Protein AF-X1I2W1-F1 (afdb_monomer_lite)

Sequence (84 aa):
MPEERLIRALALTNLITIFIKSYTGALSAMCGCGVAAGIGASAGVVYLLGGNKEQILGSMYNMVGALAIIIDRCPRGRLRKSEK

Radius of gyration: 15.17 Å; chains: 1; bounding box: 38×19×44 Å

Secondary structure (DSSP, 8-state):
--HHHHHHHHHHHHHHHHHHHHHS-SS-HHHHHHHHHHHHHHHHHHHHTT--HHHHHHHHHHHHHHHHHHHHT-----------

InterPro domains:
  IPR005130 Serine dehydratase-like, alpha subunit [PF03313] (4-66)
  IPR021144 Uncharacterised protein family UPF0597 [PTHR30501] (2-70)

Organism: NCBI:txid412755

Structure (mmCIF, N/CA/C/O backbone):
data_AF-X1I2W1-F1
#
_entry.id   AF-X1I2W1-F1
#
loop_
_atom_site.group_PDB
_atom_site.id
_atom_site.type_symbol
_atom_site.label_atom_id
_atom_site.label_alt_id
_atom_site.label_comp_id
_atom_site.label_asym_id
_atom_site.label_entity_id
_atom_site.label_seq_id
_atom_site.pdbx_PDB_ins_code
_atom_site.Cartn_x
_atom_site.Cartn_y
_atom_site.Cartn_z
_atom_site.occupancy
_atom_site.B_iso_or_equiv
_atom_site.auth_seq_id
_atom_site.auth_comp_id
_atom_site.auth_asym_id
_atom_site.auth_atom_id
_atom_site.pdbx_PDB_model_num
ATOM 1 N N . MET A 1 1 ? -12.898 -7.494 12.654 1.00 57.84 1 MET A N 1
ATOM 2 C CA . MET A 1 1 ? -12.138 -6.415 11.985 1.00 57.84 1 MET A CA 1
ATOM 3 C C . MET A 1 1 ? -13.143 -5.409 11.449 1.00 57.84 1 MET A C 1
ATOM 5 O O . MET A 1 1 ? -14.042 -5.854 10.749 1.00 57.84 1 MET A O 1
ATOM 9 N N . PRO A 1 2 ? -13.071 -4.115 11.803 1.00 78.50 2 PRO A N 1
ATOM 10 C CA . PRO A 1 2 ? -13.984 -3.118 11.253 1.00 78.50 2 PRO A CA 1
ATOM 11 C C . PRO A 1 2 ? -13.723 -2.956 9.752 1.00 78.50 2 PRO A C 1
ATOM 13 O O . PRO A 1 2 ? -12.590 -2.695 9.342 1.00 78.50 2 PRO A O 1
ATOM 16 N N . GLU A 1 3 ? -14.764 -3.132 8.944 1.00 83.19 3 GLU A N 1
ATOM 17 C CA . GLU A 1 3 ? -14.720 -3.093 7.475 1.00 83.19 3 GLU A CA 1
ATOM 18 C C . GLU A 1 3 ? -14.111 -1.780 6.950 1.00 83.19 3 GLU A C 1
ATOM 20 O O . GLU A 1 3 ? -13.297 -1.776 6.030 1.00 83.19 3 GLU A O 1
ATOM 25 N N . GLU A 1 4 ? -14.377 -0.673 7.645 1.00 87.06 4 GLU A N 1
ATOM 26 C CA . GLU A 1 4 ? -13.815 0.650 7.359 1.00 87.06 4 GLU A CA 1
ATOM 27 C C . GLU A 1 4 ? -12.275 0.673 7.372 1.00 87.06 4 GLU A C 1
ATOM 29 O O . GLU A 1 4 ? -11.645 1.331 6.541 1.00 87.06 4 GLU A O 1
ATOM 34 N N . ARG A 1 5 ? -11.637 -0.066 8.292 1.00 86.31 5 ARG A N 1
ATOM 35 C CA . ARG A 1 5 ? -10.169 -0.104 8.392 1.00 86.31 5 ARG A CA 1
ATOM 36 C C . ARG A 1 5 ? -9.560 -0.940 7.265 1.00 86.31 5 ARG A C 1
ATOM 38 O O . ARG A 1 5 ? -8.493 -0.586 6.768 1.00 86.31 5 ARG A O 1
ATOM 45 N N . LEU A 1 6 ? -10.257 -1.992 6.830 1.00 89.12 6 LEU A N 1
ATOM 46 C CA . LEU A 1 6 ? -9.861 -2.809 5.683 1.00 89.12 6 LEU A CA 1
ATOM 47 C C . LEU A 1 6 ? -9.958 -2.022 4.375 1.00 89.12 6 LEU A C 1
ATOM 49 O O . LEU A 1 6 ? -9.007 -2.015 3.597 1.00 89.12 6 LEU A O 1
ATOM 53 N N . ILE A 1 7 ? -11.061 -1.301 4.171 1.00 92.06 7 ILE A N 1
ATOM 54 C CA . ILE A 1 7 ? -11.262 -0.462 2.985 1.00 92.06 7 ILE A CA 1
ATOM 55 C C . ILE A 1 7 ? -10.209 0.653 2.930 1.00 92.06 7 ILE A C 1
ATOM 57 O O . ILE A 1 7 ? -9.614 0.876 1.877 1.00 92.06 7 ILE A O 1
ATOM 61 N N . ARG A 1 8 ? -9.904 1.313 4.060 1.00 90.06 8 ARG A N 1
ATOM 62 C CA . ARG A 1 8 ? -8.822 2.314 4.126 1.00 90.06 8 ARG A CA 1
ATOM 63 C C . ARG A 1 8 ? -7.450 1.721 3.816 1.00 90.06 8 ARG A C 1
ATOM 65 O O . ARG A 1 8 ? -6.697 2.334 3.064 1.00 90.06 8 ARG A O 1
ATOM 72 N N . ALA A 1 9 ? -7.134 0.546 4.362 1.00 92.00 9 ALA A N 1
ATOM 73 C CA . ALA A 1 9 ? -5.874 -0.139 4.078 1.00 92.00 9 ALA A CA 1
ATOM 74 C C . ALA A 1 9 ? -5.744 -0.477 2.585 1.00 92.00 9 ALA A C 1
ATOM 76 O O . ALA A 1 9 ? -4.716 -0.195 1.977 1.00 92.00 9 ALA A O 1
ATOM 77 N N . LEU A 1 10 ? -6.811 -1.006 1.979 1.00 91.56 10 LEU A N 1
ATOM 78 C CA . LEU A 1 10 ? -6.848 -1.365 0.562 1.00 91.56 10 LEU A CA 1
ATOM 79 C C . LEU A 1 10 ? -6.720 -0.134 -0.349 1.00 91.56 10 LEU A C 1
ATOM 81 O O . LEU A 1 10 ? -5.975 -0.156 -1.330 1.00 91.56 10 LEU A O 1
ATOM 85 N N . ALA A 1 11 ? -7.413 0.955 -0.008 1.00 93.06 11 ALA A N 1
ATOM 86 C CA . ALA A 1 11 ? -7.306 2.222 -0.723 1.00 93.06 11 ALA A CA 1
ATOM 87 C C . ALA A 1 11 ? -5.876 2.782 -0.660 1.00 93.06 11 ALA A C 1
ATOM 89 O O . ALA A 1 11 ? -5.344 3.225 -1.677 1.00 93.06 11 ALA A O 1
ATOM 90 N N . LEU A 1 12 ? -5.235 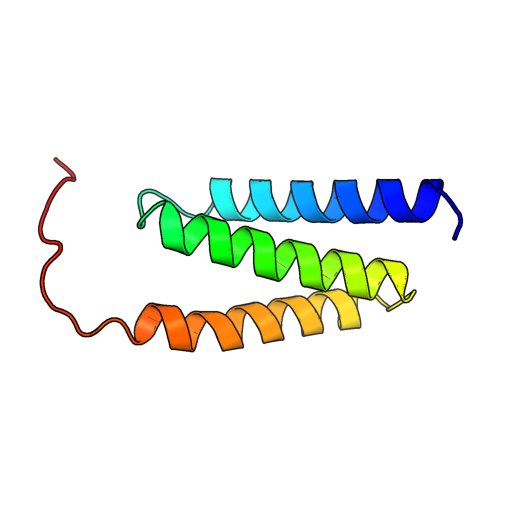2.706 0.511 1.00 91.19 12 LEU A N 1
ATOM 91 C CA . LEU A 1 12 ? -3.848 3.123 0.713 1.00 91.19 12 LEU A CA 1
ATOM 92 C C . LEU A 1 12 ? -2.882 2.282 -0.134 1.00 91.19 12 LEU A C 1
ATOM 94 O O . LEU A 1 12 ? -2.054 2.845 -0.847 1.00 91.19 12 LEU A O 1
ATOM 98 N N . THR A 1 13 ? -3.031 0.955 -0.130 1.00 91.88 13 THR A N 1
ATOM 99 C CA . THR A 1 13 ? -2.251 0.040 -0.976 1.00 91.88 13 THR A CA 1
ATOM 100 C C . THR A 1 13 ? -2.368 0.397 -2.459 1.00 91.88 13 THR A C 1
ATOM 102 O O . THR A 1 13 ? -1.346 0.558 -3.122 1.00 91.88 13 THR A O 1
ATOM 105 N N . ASN A 1 14 ? -3.585 0.601 -2.972 1.00 91.94 14 ASN A N 1
ATOM 106 C CA . ASN A 1 14 ? -3.792 0.973 -4.374 1.00 91.94 14 ASN A CA 1
ATOM 107 C C . ASN A 1 14 ? -3.208 2.350 -4.715 1.00 91.94 14 ASN A C 1
ATOM 109 O O . ASN A 1 14 ? -2.598 2.504 -5.772 1.00 91.94 14 ASN A O 1
ATOM 113 N N . LEU A 1 15 ? -3.337 3.338 -3.823 1.00 91.81 15 LEU A N 1
ATOM 114 C CA . LEU A 1 15 ? -2.715 4.655 -3.992 1.00 91.81 15 LEU A CA 1
ATOM 115 C C . LEU A 1 15 ? -1.193 4.549 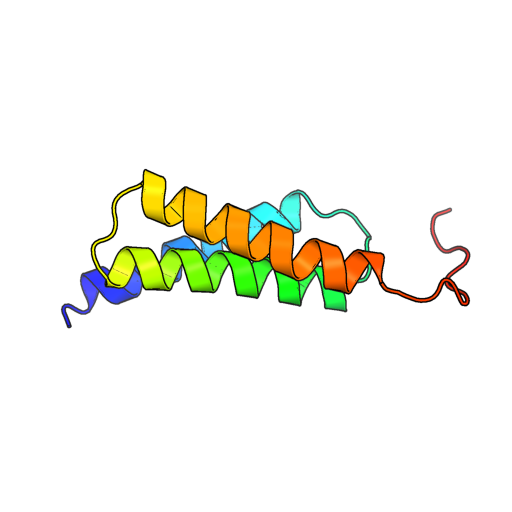-4.123 1.00 91.81 15 LEU A C 1
ATOM 117 O O . LEU A 1 15 ? -0.614 5.165 -5.015 1.00 91.81 15 LEU A O 1
ATOM 121 N N . ILE A 1 16 ? -0.552 3.734 -3.283 1.00 89.94 16 ILE A N 1
ATOM 122 C CA . ILE A 1 16 ? 0.896 3.488 -3.332 1.00 89.94 16 ILE A CA 1
ATOM 123 C C . ILE A 1 16 ? 1.282 2.785 -4.634 1.00 89.94 16 ILE A C 1
ATOM 125 O O . ILE A 1 16 ? 2.252 3.171 -5.282 1.00 89.94 16 ILE A O 1
ATOM 129 N N . THR A 1 17 ? 0.517 1.776 -5.052 1.00 88.75 17 THR A N 1
ATOM 130 C 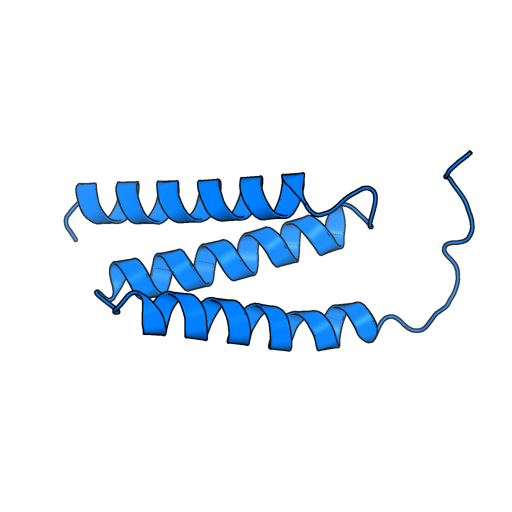CA . THR A 1 17 ? 0.776 1.056 -6.302 1.00 88.75 17 THR A CA 1
ATOM 131 C C . THR A 1 17 ? 0.682 1.985 -7.514 1.00 88.75 17 THR A C 1
ATOM 133 O O . THR A 1 17 ? 1.558 1.952 -8.377 1.00 88.75 17 THR A O 1
ATOM 136 N N . ILE A 1 18 ? -0.336 2.850 -7.565 1.00 88.31 18 ILE A N 1
ATOM 137 C CA . ILE A 1 18 ? -0.491 3.855 -8.625 1.00 88.31 18 ILE A CA 1
ATOM 138 C C . ILE A 1 18 ? 0.647 4.874 -8.563 1.00 88.31 18 ILE A C 1
ATOM 140 O O . ILE A 1 18 ? 1.224 5.188 -9.599 1.00 88.31 18 ILE A O 1
ATOM 144 N N . PHE A 1 19 ? 1.016 5.345 -7.369 1.00 87.50 19 PHE A N 1
ATOM 145 C CA . PHE A 1 19 ? 2.136 6.263 -7.180 1.00 87.50 19 PHE A CA 1
ATOM 146 C C . PHE A 1 19 ? 3.430 5.676 -7.754 1.00 87.50 19 PHE A C 1
ATOM 148 O O . PHE A 1 19 ? 4.059 6.285 -8.610 1.00 87.50 19 PHE A O 1
ATOM 155 N N . ILE A 1 20 ? 3.783 4.445 -7.385 1.00 83.38 20 ILE A N 1
ATOM 156 C CA . ILE A 1 20 ? 4.993 3.781 -7.889 1.00 83.38 20 ILE A CA 1
ATOM 157 C C . ILE A 1 20 ? 4.921 3.583 -9.405 1.00 83.38 20 ILE A C 1
ATOM 159 O O . ILE A 1 20 ? 5.918 3.791 -10.094 1.00 83.38 20 ILE A O 1
ATOM 163 N N . LYS A 1 21 ? 3.750 3.231 -9.945 1.00 79.75 21 LYS A N 1
ATOM 164 C CA . LYS A 1 21 ? 3.545 3.065 -11.389 1.00 79.75 21 LYS A CA 1
ATOM 165 C C . LYS A 1 21 ? 3.676 4.379 -12.164 1.00 79.75 21 LYS A C 1
ATOM 167 O O . LYS A 1 21 ? 4.176 4.363 -13.280 1.00 79.75 21 LYS A O 1
ATOM 172 N N . SER A 1 22 ? 3.270 5.504 -11.578 1.00 82.19 22 SER A N 1
ATOM 173 C CA . SER A 1 22 ? 3.452 6.831 -12.179 1.00 82.19 22 SER A CA 1
ATOM 174 C C . SER A 1 22 ? 4.915 7.288 -12.176 1.00 82.19 22 SER A C 1
ATOM 176 O O . SER A 1 22 ? 5.301 8.069 -13.040 1.00 82.19 22 SER A O 1
ATOM 178 N N . TYR A 1 23 ? 5.732 6.806 -11.233 1.00 76.56 23 TYR A N 1
ATOM 179 C CA . TYR A 1 23 ? 7.165 7.132 -11.143 1.00 76.56 23 TYR A CA 1
ATOM 180 C C . TYR A 1 23 ? 8.077 6.132 -11.869 1.00 76.56 23 TYR A C 1
ATOM 182 O O . TYR A 1 23 ? 9.175 6.485 -12.296 1.00 76.56 23 TYR A O 1
ATOM 190 N N . THR A 1 24 ? 7.641 4.884 -12.023 1.00 69.06 24 THR A N 1
ATOM 191 C CA . THR A 1 24 ? 8.375 3.846 -12.748 1.00 69.06 24 THR A CA 1
ATOM 192 C C . THR A 1 24 ? 8.027 3.988 -14.226 1.00 69.06 24 THR A C 1
ATOM 194 O O . THR A 1 24 ? 6.993 3.495 -14.668 1.00 69.06 24 THR A O 1
ATOM 197 N N . GLY A 1 25 ? 8.863 4.704 -14.986 1.00 59.94 25 GLY A N 1
ATOM 198 C CA . GLY A 1 25 ? 8.793 4.764 -16.455 1.00 59.94 25 GLY A CA 1
ATOM 199 C C . GLY A 1 25 ? 8.926 3.375 -17.106 1.00 59.94 25 GLY A C 1
ATOM 200 O O . GLY A 1 25 ? 8.834 2.367 -16.417 1.00 59.94 25 GLY A O 1
ATOM 201 N N . ALA A 1 26 ? 9.171 3.297 -18.420 1.00 52.38 26 ALA A N 1
ATOM 202 C CA . ALA A 1 26 ? 9.129 2.086 -19.269 1.00 52.38 26 ALA A CA 1
ATOM 203 C C . ALA A 1 26 ? 10.082 0.900 -18.917 1.00 52.38 26 ALA A C 1
ATOM 205 O O . ALA A 1 26 ? 10.434 0.091 -19.777 1.00 52.38 26 ALA A O 1
ATOM 206 N N . LEU A 1 27 ? 10.499 0.747 -17.660 1.00 56.94 27 LEU A N 1
ATOM 207 C CA . LEU A 1 27 ? 11.106 -0.455 -17.105 1.00 56.94 27 LEU A CA 1
ATOM 208 C C . LEU A 1 27 ? 10.123 -1.637 -17.187 1.00 56.94 27 LEU A C 1
ATOM 210 O O . LEU A 1 27 ? 8.911 -1.458 -17.075 1.00 56.94 27 LEU A O 1
ATOM 214 N N . SER A 1 28 ? 10.653 -2.850 -17.386 1.00 58.09 28 SER A N 1
ATOM 215 C CA . SER A 1 28 ? 9.892 -4.099 -17.569 1.00 58.09 28 SER A CA 1
ATOM 216 C C . SER A 1 28 ? 8.612 -4.151 -16.719 1.00 58.09 28 SER A C 1
ATOM 218 O O . SER A 1 28 ? 8.669 -4.271 -15.496 1.00 58.09 28 SER A O 1
ATOM 220 N N . ALA A 1 29 ? 7.447 -4.091 -17.376 1.00 58.75 29 ALA A N 1
ATOM 221 C CA . ALA A 1 29 ? 6.132 -4.001 -16.727 1.00 58.75 29 ALA A CA 1
ATOM 222 C C . ALA A 1 29 ? 5.875 -5.114 -15.689 1.00 58.75 29 ALA A C 1
ATOM 224 O O . ALA A 1 29 ? 5.084 -4.940 -14.763 1.00 58.75 29 ALA A O 1
ATOM 225 N N . MET A 1 30 ? 6.568 -6.249 -15.821 1.00 65.62 30 MET A N 1
ATOM 226 C CA . MET A 1 30 ? 6.488 -7.373 -14.891 1.00 65.62 30 MET A CA 1
ATOM 227 C C . MET A 1 30 ? 7.145 -7.082 -13.533 1.00 65.62 30 MET A C 1
ATOM 229 O O . MET A 1 30 ? 6.528 -7.328 -12.497 1.00 65.62 30 MET A O 1
ATOM 233 N N . CYS A 1 31 ? 8.374 -6.551 -13.512 1.00 69.94 31 CYS A N 1
ATOM 234 C CA . CYS A 1 31 ? 9.089 -6.316 -12.254 1.00 69.94 31 CYS A CA 1
ATOM 235 C C . CYS A 1 31 ? 8.556 -5.076 -11.527 1.00 69.94 31 CYS A C 1
ATOM 237 O O . CYS A 1 31 ? 8.413 -5.109 -10.307 1.00 69.94 31 CYS A O 1
ATOM 239 N N . GLY A 1 32 ? 8.153 -4.032 -12.261 1.00 72.12 32 GLY A N 1
ATOM 240 C CA . GLY A 1 32 ? 7.555 -2.829 -11.671 1.00 72.12 32 GLY A CA 1
ATOM 241 C C . GLY A 1 32 ? 6.240 -3.109 -10.934 1.00 72.12 32 GLY A C 1
ATOM 242 O O . GLY A 1 32 ? 6.049 -2.637 -9.814 1.00 72.12 32 GLY A O 1
ATOM 243 N N . CYS A 1 33 ? 5.356 -3.937 -11.508 1.00 74.88 33 CYS A N 1
ATOM 244 C CA . CYS A 1 33 ? 4.093 -4.316 -10.864 1.00 74.88 33 CYS A CA 1
ATOM 245 C C . CYS A 1 33 ? 4.304 -5.138 -9.584 1.00 74.88 33 CYS A C 1
ATOM 247 O O . CYS A 1 33 ? 3.642 -4.870 -8.584 1.00 74.88 33 CYS A O 1
ATOM 249 N N . GLY A 1 34 ? 5.235 -6.101 -9.589 1.00 81.69 34 GLY A N 1
ATOM 250 C CA . GLY A 1 34 ? 5.546 -6.898 -8.396 1.00 81.69 34 GLY A CA 1
ATOM 251 C C . GLY A 1 34 ? 6.094 -6.046 -7.250 1.00 81.69 34 GLY A C 1
ATOM 252 O O . GLY A 1 34 ? 5.723 -6.238 -6.093 1.00 81.69 34 GLY A O 1
ATOM 253 N N . VAL A 1 35 ? 6.908 -5.042 -7.579 1.00 83.00 35 VAL A N 1
ATOM 254 C CA . VAL A 1 35 ? 7.476 -4.108 -6.601 1.00 83.00 35 VAL A CA 1
ATOM 255 C C . VAL A 1 35 ? 6.413 -3.181 -6.030 1.00 83.00 35 VAL A C 1
ATOM 257 O O . VAL A 1 35 ? 6.282 -3.057 -4.812 1.00 83.00 35 VAL A O 1
ATOM 260 N N . ALA A 1 36 ? 5.599 -2.587 -6.901 1.00 85.31 36 ALA A N 1
ATOM 261 C CA . ALA A 1 36 ? 4.514 -1.702 -6.503 1.00 85.31 36 ALA A CA 1
ATOM 262 C C . ALA A 1 36 ? 3.459 -2.416 -5.638 1.00 85.31 36 ALA A C 1
ATOM 264 O O . ALA A 1 36 ? 2.950 -1.835 -4.676 1.00 85.31 36 ALA A O 1
ATOM 265 N N . ALA A 1 37 ? 3.157 -3.680 -5.952 1.00 87.25 37 ALA A N 1
ATOM 266 C CA . ALA A 1 37 ? 2.259 -4.516 -5.164 1.00 87.25 37 ALA A CA 1
ATOM 267 C C . ALA A 1 37 ? 2.880 -4.912 -3.815 1.00 87.25 37 ALA A C 1
ATOM 269 O O . ALA A 1 37 ? 2.213 -4.813 -2.788 1.00 87.25 37 ALA A O 1
ATOM 270 N N . GLY A 1 38 ? 4.158 -5.305 -3.788 1.00 89.62 38 GLY A N 1
ATOM 271 C CA . GLY A 1 38 ? 4.851 -5.706 -2.560 1.00 89.62 38 GLY A CA 1
ATOM 272 C C . GLY A 1 38 ? 4.961 -4.577 -1.530 1.00 89.62 38 GLY A C 1
ATOM 273 O O . GLY A 1 38 ? 4.674 -4.786 -0.352 1.00 89.62 38 GLY A O 1
ATOM 274 N N . ILE A 1 39 ? 5.309 -3.367 -1.979 1.00 91.19 39 ILE A N 1
ATOM 275 C CA . ILE A 1 39 ? 5.424 -2.178 -1.118 1.00 91.19 39 ILE A CA 1
ATOM 276 C C . ILE A 1 39 ? 4.041 -1.706 -0.642 1.00 91.19 39 ILE A C 1
ATOM 278 O O . ILE A 1 39 ? 3.864 -1.352 0.523 1.00 91.19 39 ILE A O 1
ATOM 282 N N . GLY A 1 40 ? 3.039 -1.716 -1.528 1.00 91.25 40 GLY A N 1
ATOM 283 C CA . GLY A 1 40 ? 1.670 -1.351 -1.165 1.00 91.25 40 GLY A CA 1
ATOM 284 C C . GLY A 1 40 ? 1.043 -2.335 -0.170 1.00 91.25 40 GLY A C 1
ATOM 285 O O . GLY A 1 40 ? 0.348 -1.912 0.757 1.00 91.25 40 GLY A O 1
ATOM 286 N N . ALA A 1 41 ? 1.303 -3.636 -0.329 1.00 91.69 41 ALA A N 1
ATOM 287 C CA . ALA A 1 41 ? 0.797 -4.678 0.558 1.00 91.69 41 ALA A CA 1
ATOM 288 C C . ALA A 1 41 ? 1.427 -4.601 1.955 1.00 91.69 41 ALA A C 1
ATOM 290 O O . ALA A 1 41 ? 0.704 -4.678 2.948 1.00 91.69 41 ALA A O 1
ATOM 291 N N . SER A 1 42 ? 2.745 -4.392 2.056 1.00 92.56 42 SER A N 1
ATOM 292 C CA . SER A 1 42 ? 3.411 -4.266 3.359 1.00 92.56 42 SER A CA 1
ATOM 293 C C . SER A 1 42 ? 2.898 -3.055 4.143 1.00 92.56 42 SER A C 1
ATOM 295 O O . SER A 1 42 ? 2.556 -3.177 5.320 1.00 92.56 42 SER A O 1
ATOM 297 N N . ALA A 1 43 ? 2.726 -1.914 3.472 1.00 91.94 43 ALA A N 1
ATOM 298 C CA . ALA A 1 43 ? 2.151 -0.713 4.068 1.00 91.94 43 ALA A CA 1
ATOM 299 C C . ALA A 1 43 ? 0.704 -0.915 4.551 1.00 91.94 43 ALA A C 1
ATOM 301 O O . ALA A 1 43 ? 0.361 -0.499 5.659 1.00 91.94 43 ALA A O 1
ATOM 302 N N . GLY A 1 44 ? -0.133 -1.587 3.750 1.00 92.06 44 GLY A N 1
ATOM 303 C CA . GLY A 1 44 ? -1.513 -1.912 4.117 1.00 92.06 44 GLY A CA 1
ATOM 304 C C . GLY A 1 44 ? -1.596 -2.846 5.328 1.00 92.06 44 GLY A C 1
ATOM 305 O O . GLY A 1 44 ? -2.411 -2.629 6.223 1.00 92.06 44 GLY A O 1
ATOM 306 N N . VAL A 1 45 ? -0.705 -3.839 5.414 1.00 91.69 45 VAL A N 1
ATOM 307 C CA . VAL A 1 45 ? -0.626 -4.763 6.558 1.00 91.69 45 VAL A CA 1
ATOM 308 C C . VAL A 1 45 ? -0.209 -4.034 7.837 1.00 91.69 45 VAL A C 1
ATOM 310 O O . VAL A 1 45 ? -0.867 -4.192 8.865 1.00 91.69 45 VAL A O 1
ATOM 313 N N . VAL A 1 46 ? 0.821 -3.181 7.788 1.00 92.19 46 VAL A N 1
ATOM 314 C CA . VAL A 1 46 ? 1.246 -2.390 8.960 1.00 92.19 46 VAL A CA 1
ATOM 315 C C . VAL A 1 46 ? 0.144 -1.428 9.412 1.00 92.19 46 VAL A C 1
ATOM 317 O O . VAL A 1 46 ? -0.076 -1.265 10.612 1.00 92.19 46 VAL A O 1
ATOM 320 N N . TYR A 1 47 ? -0.607 -0.851 8.470 1.00 90.06 47 TYR A N 1
ATOM 321 C CA . TYR A 1 47 ? -1.766 -0.016 8.780 1.00 90.06 47 TYR A CA 1
ATOM 322 C C . TYR A 1 47 ? -2.884 -0.802 9.488 1.00 90.06 47 TYR A C 1
ATOM 324 O O . TYR A 1 47 ? -3.468 -0.320 10.461 1.00 90.06 47 TYR A O 1
ATOM 332 N N . LEU A 1 48 ? -3.161 -2.038 9.057 1.00 89.44 48 LEU A N 1
ATOM 333 C CA . LEU A 1 48 ? -4.143 -2.916 9.709 1.00 89.44 48 LEU A CA 1
ATOM 334 C C . LEU A 1 48 ? -3.727 -3.316 11.128 1.00 89.44 48 LEU A C 1
ATOM 336 O O . LEU A 1 48 ? -4.578 -3.368 12.019 1.00 89.44 48 LEU A O 1
ATOM 340 N N . LEU A 1 49 ? -2.429 -3.537 11.339 1.00 89.88 49 LEU A N 1
ATOM 341 C CA . LEU A 1 49 ? -1.824 -3.820 12.644 1.00 89.88 49 LEU A CA 1
ATOM 342 C C . LEU A 1 49 ? -1.834 -2.611 13.597 1.00 89.88 49 LEU A C 1
ATOM 344 O O . LEU A 1 49 ? -1.481 -2.759 14.763 1.00 89.88 49 LEU A O 1
ATOM 34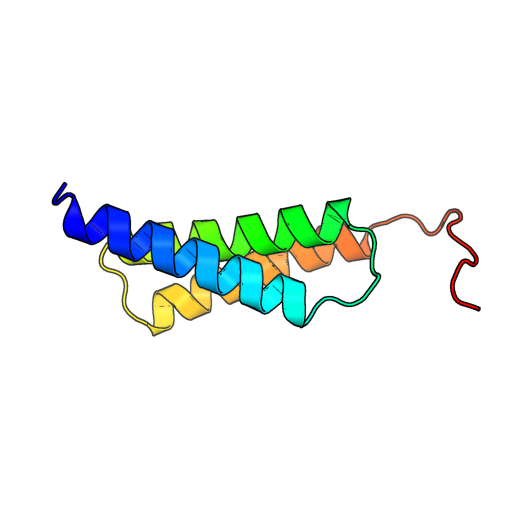8 N N . GLY A 1 50 ? -2.260 -1.428 13.138 1.00 87.38 50 GLY A N 1
ATOM 349 C CA . GLY A 1 50 ? -2.258 -0.205 13.942 1.00 87.38 50 GLY A CA 1
ATOM 350 C C . GLY A 1 50 ? -0.863 0.394 14.128 1.00 87.38 50 GLY A C 1
ATOM 351 O O . GLY A 1 50 ? -0.637 1.113 15.097 1.00 87.38 50 GLY A O 1
ATOM 352 N N . GLY A 1 51 ? 0.071 0.087 13.223 1.00 85.94 51 GLY A N 1
ATOM 353 C CA . GLY A 1 51 ? 1.423 0.629 13.256 1.00 85.94 51 GLY A CA 1
ATOM 354 C C . GLY A 1 51 ? 1.462 2.134 12.982 1.00 85.94 51 GLY A C 1
ATOM 355 O O . GLY A 1 51 ? 0.649 2.681 12.233 1.00 85.94 51 GLY A O 1
ATOM 356 N N . ASN A 1 52 ? 2.446 2.809 13.575 1.00 90.81 52 ASN A N 1
ATOM 357 C CA . ASN A 1 52 ? 2.678 4.237 13.370 1.00 90.81 52 ASN A CA 1
ATOM 358 C C . ASN A 1 52 ? 3.195 4.545 11.956 1.00 90.81 52 ASN A C 1
ATOM 360 O O . ASN A 1 52 ? 3.734 3.682 11.263 1.00 90.81 52 ASN A O 1
ATOM 364 N N . LYS A 1 53 ? 3.098 5.818 11.545 1.00 88.25 53 LYS A N 1
ATOM 365 C CA . LYS A 1 53 ? 3.580 6.298 10.233 1.00 88.25 53 LYS A CA 1
ATOM 366 C C . LYS A 1 53 ? 5.044 5.916 9.974 1.00 88.25 53 LYS A C 1
ATOM 368 O O . LYS A 1 53 ? 5.383 5.519 8.865 1.00 88.25 53 LYS A O 1
ATOM 373 N N . GLU A 1 54 ? 5.886 5.978 11.003 1.00 91.81 54 GLU A N 1
ATOM 374 C CA . GLU A 1 54 ? 7.294 5.572 10.927 1.00 91.81 54 GLU A CA 1
ATOM 375 C C . GLU A 1 54 ? 7.465 4.073 10.665 1.00 91.81 54 GLU A C 1
ATOM 377 O O . GLU A 1 54 ? 8.334 3.683 9.893 1.00 91.81 54 GLU A O 1
ATOM 382 N N . GLN A 1 55 ? 6.608 3.223 11.238 1.00 91.25 55 GLN A N 1
ATOM 383 C CA . GLN A 1 55 ? 6.643 1.779 10.991 1.00 91.25 55 GLN A CA 1
ATOM 384 C C . GLN A 1 55 ? 6.160 1.440 9.579 1.00 91.25 55 GLN A C 1
ATOM 386 O O . GLN A 1 55 ? 6.700 0.531 8.951 1.00 91.25 55 GLN A O 1
ATOM 391 N N . ILE A 1 56 ? 5.175 2.183 9.063 1.00 90.25 56 ILE A N 1
ATOM 392 C CA . ILE A 1 56 ? 4.713 2.050 7.675 1.00 90.25 56 ILE A CA 1
ATOM 393 C C . ILE A 1 56 ? 5.860 2.403 6.723 1.00 90.25 56 ILE A C 1
ATOM 395 O O . ILE A 1 56 ? 6.199 1.600 5.856 1.00 90.25 56 ILE A O 1
ATOM 399 N N . LEU A 1 57 ? 6.509 3.554 6.928 1.00 89.88 57 LEU A N 1
ATOM 400 C CA . LEU A 1 57 ? 7.673 3.971 6.142 1.00 89.88 57 LEU A CA 1
ATOM 401 C C . LEU A 1 57 ? 8.831 2.973 6.266 1.00 89.88 57 LEU A C 1
ATOM 403 O O . LEU A 1 57 ? 9.397 2.570 5.256 1.00 89.88 57 LEU A O 1
ATOM 407 N N . GLY A 1 58 ? 9.149 2.513 7.477 1.00 91.56 58 GLY A N 1
ATOM 408 C CA . GLY A 1 58 ? 10.197 1.519 7.712 1.00 91.56 58 GLY A CA 1
ATOM 409 C C . GLY A 1 58 ? 9.930 0.196 6.992 1.00 91.56 58 GLY A C 1
ATOM 410 O O . GLY A 1 58 ? 10.826 -0.354 6.356 1.00 91.56 58 GLY A O 1
ATOM 411 N N . SER A 1 59 ? 8.685 -0.288 7.010 1.00 91.50 59 SER A N 1
ATOM 412 C CA . SER A 1 59 ? 8.280 -1.495 6.281 1.00 91.50 59 SER A CA 1
ATOM 413 C C . SER A 1 59 ? 8.350 -1.314 4.763 1.00 91.50 59 SER A C 1
ATOM 415 O O . SER A 1 59 ? 8.798 -2.217 4.052 1.00 91.50 59 SER A O 1
ATOM 417 N N . MET A 1 60 ? 7.967 -0.137 4.259 1.00 88.94 60 MET A N 1
ATOM 418 C CA . MET A 1 60 ? 8.124 0.213 2.847 1.00 88.94 60 MET A CA 1
ATOM 419 C C . MET A 1 60 ? 9.597 0.223 2.433 1.00 88.94 60 MET A C 1
ATOM 421 O O . MET A 1 60 ? 9.946 -0.452 1.469 1.00 88.94 60 MET A O 1
ATOM 425 N N . TYR A 1 61 ? 10.472 0.923 3.164 1.00 88.62 61 TYR A N 1
ATOM 426 C CA . TYR A 1 61 ? 11.910 0.966 2.870 1.00 88.62 61 TYR A CA 1
ATOM 427 C C . TYR A 1 61 ? 12.558 -0.416 2.951 1.00 88.62 61 TYR A C 1
ATOM 429 O O . TYR A 1 61 ? 13.371 -0.762 2.095 1.00 88.62 61 TYR A O 1
ATOM 437 N N . ASN A 1 62 ? 12.156 -1.235 3.925 1.00 90.00 62 ASN A N 1
ATOM 438 C CA . ASN A 1 62 ? 12.608 -2.616 4.032 1.00 90.00 62 ASN A CA 1
ATOM 439 C C . ASN A 1 62 ? 12.194 -3.450 2.808 1.00 90.00 62 ASN A C 1
ATOM 441 O O . ASN A 1 62 ? 13.008 -4.198 2.272 1.00 90.00 62 ASN A O 1
ATOM 445 N N . MET A 1 63 ? 10.958 -3.288 2.317 1.00 88.44 63 MET A N 1
ATOM 446 C CA . MET A 1 63 ? 10.510 -3.967 1.095 1.00 88.44 63 MET A CA 1
ATOM 447 C C . MET A 1 63 ? 11.225 -3.467 -0.157 1.00 88.44 63 MET A C 1
ATOM 449 O O . MET A 1 63 ? 11.625 -4.278 -0.989 1.00 88.44 63 MET A O 1
ATOM 453 N N . VAL A 1 64 ? 11.432 -2.154 -0.288 1.00 84.75 64 VAL A N 1
ATOM 454 C CA . VAL A 1 64 ? 12.215 -1.583 -1.393 1.00 84.75 64 VAL A CA 1
ATOM 455 C C . VAL A 1 64 ? 13.633 -2.159 -1.386 1.00 84.75 64 VAL A C 1
ATOM 457 O O . VAL A 1 64 ? 14.107 -2.598 -2.429 1.00 84.75 64 VAL A O 1
ATOM 460 N N . GLY A 1 65 ? 14.288 -2.229 -0.223 1.00 82.12 65 GLY A N 1
ATOM 461 C CA . GLY A 1 65 ? 15.630 -2.800 -0.079 1.00 82.12 65 GLY A CA 1
ATOM 462 C C . GLY A 1 65 ? 15.693 -4.294 -0.410 1.00 82.12 65 GLY A C 1
ATOM 463 O O . GLY A 1 65 ? 16.586 -4.722 -1.140 1.00 82.12 65 GLY A O 1
ATOM 464 N N . ALA A 1 66 ? 14.718 -5.082 0.050 1.00 80.44 66 ALA A N 1
ATOM 465 C CA . ALA A 1 66 ? 14.634 -6.510 -0.262 1.00 80.44 66 ALA A CA 1
ATOM 466 C C . ALA A 1 66 ? 14.449 -6.769 -1.768 1.00 80.44 66 ALA A C 1
ATOM 468 O O . ALA A 1 66 ? 15.068 -7.670 -2.336 1.00 80.44 66 ALA A O 1
ATOM 469 N N . LEU A 1 67 ? 13.624 -5.958 -2.432 1.00 75.94 67 LEU A N 1
ATOM 470 C CA . LEU A 1 67 ? 13.338 -6.093 -3.858 1.00 75.94 67 LEU A CA 1
ATOM 471 C C . LEU A 1 67 ? 14.446 -5.517 -4.743 1.00 75.94 67 LEU A C 1
ATOM 473 O O . LEU A 1 67 ? 14.703 -6.069 -5.809 1.00 75.94 67 LEU A O 1
ATOM 477 N N . ALA A 1 68 ? 15.139 -4.462 -4.307 1.00 70.75 68 ALA A N 1
ATOM 478 C CA . ALA A 1 68 ? 16.274 -3.892 -5.030 1.00 70.75 68 ALA A CA 1
ATOM 479 C C . ALA A 1 68 ? 17.365 -4.942 -5.285 1.00 70.75 68 ALA A C 1
ATOM 481 O O . ALA A 1 68 ? 17.891 -5.013 -6.390 1.00 70.75 68 ALA A O 1
ATOM 482 N N . ILE A 1 69 ? 17.628 -5.824 -4.313 1.00 64.00 69 ILE A N 1
ATOM 483 C CA . ILE A 1 69 ? 18.572 -6.940 -4.474 1.00 64.00 69 ILE A CA 1
ATOM 484 C C . ILE A 1 69 ? 18.102 -7.919 -5.562 1.00 64.00 69 ILE A C 1
ATOM 486 O O . ILE A 1 69 ? 18.913 -8.414 -6.341 1.00 64.00 69 ILE A O 1
ATOM 490 N N . ILE A 1 70 ? 16.798 -8.201 -5.635 1.00 67.56 70 ILE A N 1
ATOM 491 C CA . ILE A 1 70 ? 16.226 -9.138 -6.615 1.00 67.56 70 ILE A CA 1
ATOM 492 C C . ILE A 1 70 ? 16.239 -8.533 -8.027 1.00 67.56 70 ILE A C 1
ATOM 494 O O . ILE A 1 70 ? 16.536 -9.236 -8.991 1.00 67.56 70 ILE A O 1
ATOM 498 N N . ILE A 1 71 ? 15.947 -7.235 -8.156 1.00 64.31 71 ILE A N 1
ATOM 499 C CA . ILE A 1 71 ? 15.931 -6.524 -9.444 1.00 64.31 71 ILE A CA 1
ATOM 500 C C . ILE A 1 71 ? 17.351 -6.302 -9.977 1.00 64.31 71 ILE A C 1
ATOM 502 O O . ILE A 1 71 ? 17.587 -6.501 -11.169 1.00 64.31 71 ILE A O 1
ATOM 506 N N . ASP A 1 72 ? 18.293 -5.908 -9.115 1.00 57.47 72 ASP A N 1
ATOM 507 C CA . ASP A 1 72 ? 19.690 -5.680 -9.505 1.00 57.47 72 ASP A CA 1
ATOM 508 C C . ASP A 1 72 ? 20.390 -6.996 -9.878 1.00 57.47 72 ASP A C 1
ATOM 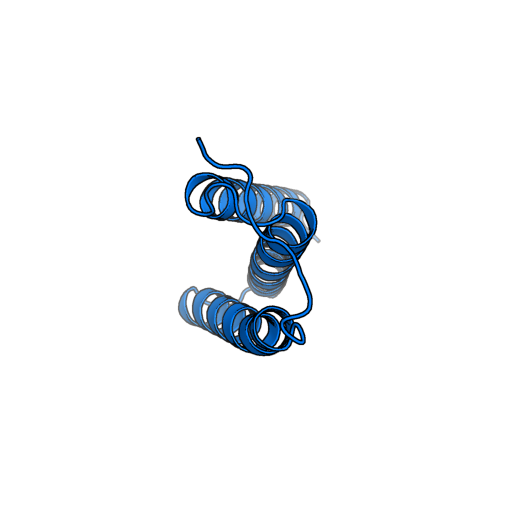510 O O . ASP A 1 72 ? 21.202 -7.046 -10.803 1.00 57.47 72 ASP A O 1
ATOM 514 N N . ARG A 1 73 ? 19.986 -8.115 -9.255 1.00 46.12 73 ARG A N 1
ATOM 515 C CA . ARG A 1 73 ? 20.503 -9.456 -9.557 1.00 46.12 73 ARG A CA 1
ATOM 516 C C . ARG A 1 73 ? 19.873 -10.110 -10.790 1.00 46.12 73 ARG A C 1
ATOM 518 O O . ARG A 1 73 ? 19.745 -11.332 -10.860 1.00 46.12 73 ARG A O 1
ATOM 525 N N . CYS A 1 74 ? 19.545 -9.324 -11.808 1.00 46.97 74 CYS A N 1
ATOM 526 C CA . CYS A 1 74 ? 19.356 -9.865 -13.146 1.00 46.97 74 CYS A CA 1
ATOM 527 C C . CYS A 1 74 ? 20.746 -10.092 -13.775 1.00 46.97 74 CYS A C 1
ATOM 529 O O . CYS A 1 74 ? 21.468 -9.113 -13.996 1.00 46.97 74 CYS A O 1
ATOM 531 N N . PRO A 1 75 ? 21.176 -11.339 -14.074 1.00 39.91 75 PRO A N 1
ATOM 532 C CA . PRO A 1 75 ? 22.384 -11.541 -14.863 1.00 39.91 75 PRO A CA 1
ATOM 533 C C . PRO A 1 75 ? 22.160 -10.824 -16.194 1.00 39.91 75 PRO A C 1
ATOM 535 O O . PRO A 1 75 ? 21.250 -11.177 -16.941 1.00 39.91 75 PRO A O 1
ATOM 538 N N . ARG A 1 76 ? 22.937 -9.769 -16.470 1.00 41.94 76 ARG A N 1
ATOM 539 C CA . ARG A 1 76 ? 22.846 -9.001 -17.71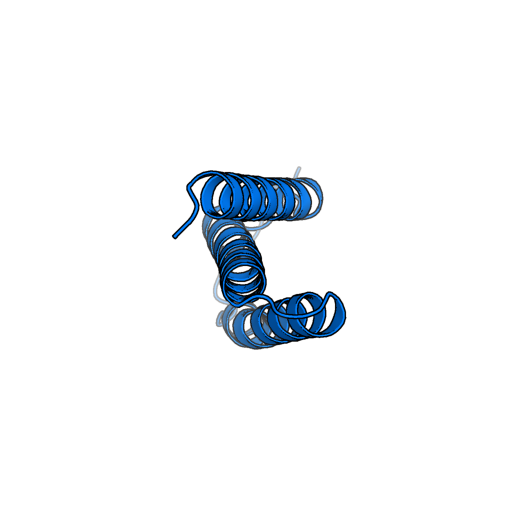8 1.00 41.94 76 ARG A CA 1
ATOM 540 C C . ARG A 1 76 ? 23.113 -9.920 -18.914 1.00 41.94 76 ARG A C 1
ATOM 542 O O . ARG A 1 76 ? 24.230 -10.037 -19.402 1.00 41.94 76 ARG A O 1
ATOM 549 N N . GLY A 1 77 ? 22.043 -10.524 -19.411 1.00 47.78 77 GLY A N 1
ATOM 550 C CA . GLY A 1 77 ? 21.954 -11.301 -20.629 1.00 47.78 77 GLY A CA 1
ATOM 551 C C . GLY A 1 77 ? 20.740 -10.831 -21.417 1.00 47.78 77 GLY A C 1
ATOM 552 O O . GLY A 1 77 ? 19.720 -11.499 -21.441 1.00 47.78 77 GLY A O 1
ATOM 553 N N . ARG A 1 78 ? 20.895 -9.684 -22.093 1.00 46.62 78 ARG A N 1
ATOM 554 C CA . ARG A 1 78 ? 20.109 -9.264 -23.269 1.00 46.62 78 ARG A CA 1
ATOM 555 C C . ARG A 1 78 ? 18.655 -8.825 -23.045 1.00 46.62 78 ARG A C 1
ATOM 557 O O . ARG A 1 78 ? 17.730 -9.544 -23.379 1.00 46.62 78 ARG A O 1
ATOM 564 N N . LEU A 1 79 ? 18.477 -7.538 -22.743 1.00 44.38 79 LEU A N 1
ATOM 565 C CA . LEU A 1 79 ? 17.419 -6.733 -23.368 1.00 44.38 79 LEU A CA 1
ATOM 566 C C . LEU A 1 79 ? 18.028 -5.404 -23.818 1.00 44.38 79 LEU A C 1
ATOM 568 O O . LEU A 1 79 ? 18.136 -4.435 -23.073 1.00 44.38 79 LEU A O 1
ATOM 572 N N . ARG A 1 80 ? 18.524 -5.417 -25.057 1.00 50.12 80 ARG A N 1
ATOM 573 C CA . ARG A 1 80 ? 18.966 -4.233 -25.786 1.00 50.12 80 ARG A CA 1
ATOM 574 C C . ARG A 1 80 ? 17.771 -3.736 -26.604 1.00 50.12 80 ARG A C 1
ATOM 576 O O . ARG A 1 80 ? 17.213 -4.521 -27.358 1.00 50.12 80 ARG A O 1
ATOM 583 N N . LYS A 1 81 ? 17.505 -2.432 -26.502 1.00 44.66 81 LYS A N 1
ATOM 584 C CA . LYS A 1 81 ? 16.740 -1.581 -27.430 1.00 44.66 81 LYS A CA 1
ATOM 585 C C . LYS A 1 81 ? 15.255 -1.901 -27.645 1.00 44.66 81 LYS A C 1
ATOM 587 O O . LYS A 1 81 ? 14.910 -2.757 -28.447 1.00 44.66 81 LYS A O 1
ATOM 592 N N . SER A 1 82 ? 14.402 -1.047 -27.086 1.00 38.72 82 SER A N 1
ATOM 593 C CA . SER A 1 82 ? 13.258 -0.490 -27.820 1.00 38.72 82 SER A CA 1
ATOM 594 C C . SER A 1 82 ? 12.793 0.814 -27.164 1.00 38.72 82 SER A C 1
ATOM 596 O O . SER A 1 82 ? 11.653 0.927 -26.731 1.00 38.72 82 SER A O 1
ATOM 598 N N . GLU A 1 83 ? 13.674 1.807 -27.105 1.00 39.62 83 GLU A N 1
ATOM 599 C CA . GLU A 1 83 ? 13.253 3.209 -27.093 1.00 39.62 83 GLU A CA 1
ATOM 600 C C . GLU A 1 83 ? 13.956 3.874 -28.278 1.00 39.62 83 GLU A C 1
ATOM 602 O O . GLU A 1 83 ? 15.128 3.587 -28.552 1.00 39.62 83 GLU A O 1
ATOM 607 N N . LYS A 1 84 ? 13.146 4.584 -29.064 1.00 34.00 84 LYS A N 1
ATOM 608 C CA . LYS A 1 84 ? 13.474 5.219 -30.342 1.00 34.00 84 LYS A CA 1
ATOM 609 C C . LYS A 1 84 ? 14.505 6.326 -30.179 1.00 34.00 84 LYS A C 1
ATOM 611 O O . LYS A 1 84 ? 14.492 6.976 -29.115 1.00 34.00 84 LYS A O 1
#

pLDDT: mean 77.09, std 17.32, range [34.0, 93.06]

Foldseek 3Di:
DPVVLLVVLVVQLVVQLVVQVVVDPPDDPVLSNVLSNQLSNQLSVCSSVVHDPVVNVVSSVVSVVVSVVVVVPPPPDDDDDDDD